Protein AF-X1LC65-F1 (afdb_monomer)

pLDDT: mean 88.6, std 12.1, range [42.91, 97.75]

Mean predicted aligned error: 6.28 Å

Foldseek 3Di:
DPDDDLQDKDKWKDAVPDDTDDPVVLPLQWWKWKWWDDPPDIAIKTANDWDDDPQQKIKGASIKGFPFDADPVRHTRMTMIMTDRMDMDHPIDIDIDTDPSHDDPPPPDD

Organism: NCBI:txid412755

Nearest PDB structures (foldseek):
  8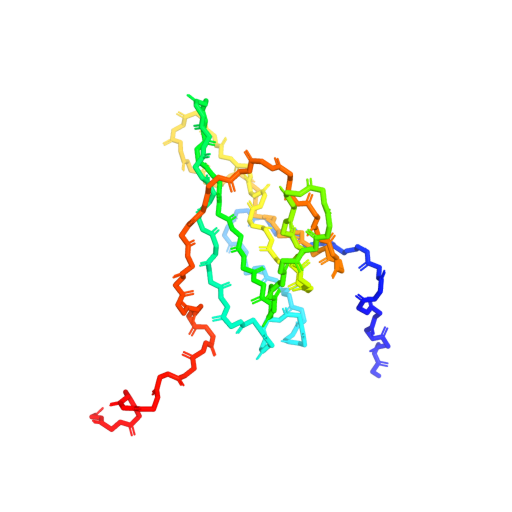fwm-assembly1_Aa  TM=2.788E-01  e=5.748E+00  Agrobacterium phage Milano
  9ce0-assembly1_B  TM=2.864E-01  e=6.780E+00  Escherichia coli
  7y68-assembly1_A  TM=1.783E-01  e=8.452E+00  Homo sapiens

Structure (mmCIF, N/CA/C/O backbone):
data_AF-X1LC65-F1
#
_entry.id   AF-X1LC65-F1
#
loop_
_atom_site.group_PDB
_atom_site.id
_atom_site.type_symbol
_atom_site.label_atom_id
_atom_site.label_alt_id
_atom_site.label_comp_id
_atom_site.label_asym_id
_atom_site.label_entity_id
_atom_site.label_seq_id
_atom_site.pdbx_PDB_ins_code
_atom_site.Cartn_x
_atom_site.Cartn_y
_atom_site.Cartn_z
_atom_site.occupancy
_atom_site.B_iso_or_equiv
_atom_site.auth_seq_id
_atom_site.auth_comp_id
_atom_site.auth_asym_id
_atom_site.auth_atom_id
_atom_site.pdbx_PDB_model_num
ATOM 1 N N . MET A 1 1 ? -18.391 -17.128 -7.491 1.00 48.78 1 MET A N 1
ATOM 2 C CA . MET A 1 1 ? -17.109 -16.467 -7.183 1.00 48.78 1 MET A CA 1
ATOM 3 C C . MET A 1 1 ? -17.143 -15.104 -7.831 1.00 48.78 1 MET A C 1
ATOM 5 O O . MET A 1 1 ? -17.307 -15.035 -9.045 1.00 48.78 1 MET A O 1
ATOM 9 N N . GLU A 1 2 ? -17.091 -14.047 -7.028 1.00 57.50 2 GLU A N 1
ATOM 10 C CA . GLU A 1 2 ? -16.889 -12.689 -7.533 1.00 57.50 2 GLU A CA 1
ATOM 11 C C . GLU A 1 2 ? -15.576 -12.649 -8.322 1.00 57.50 2 GLU A C 1
ATOM 13 O O . GLU A 1 2 ? -14.560 -13.190 -7.880 1.00 57.50 2 GLU A O 1
ATOM 18 N N . ARG A 1 3 ? -15.603 -12.084 -9.532 1.00 62.12 3 ARG A N 1
ATOM 19 C CA . ARG A 1 3 ? -14.382 -11.879 -10.313 1.00 62.12 3 ARG A CA 1
ATOM 20 C C . ARG A 1 3 ? -13.637 -10.714 -9.680 1.00 62.12 3 ARG A C 1
ATOM 22 O O . ARG A 1 3 ? -14.080 -9.578 -9.794 1.00 62.12 3 ARG A O 1
ATOM 29 N N . VAL A 1 4 ? -12.531 -11.002 -9.008 1.00 78.88 4 VAL A N 1
ATOM 30 C CA . VAL A 1 4 ? -11.694 -9.961 -8.416 1.00 78.88 4 VAL A CA 1
ATOM 31 C C . VAL A 1 4 ? -10.937 -9.231 -9.527 1.00 78.88 4 VAL A C 1
ATOM 33 O O . VAL A 1 4 ? -10.199 -9.863 -10.284 1.00 78.88 4 VAL A O 1
ATOM 36 N N . ASN A 1 5 ? -11.131 -7.914 -9.635 1.00 84.88 5 ASN A N 1
ATOM 37 C CA . ASN A 1 5 ? -10.443 -7.072 -10.610 1.00 84.88 5 ASN A CA 1
ATOM 38 C C . ASN A 1 5 ? -9.266 -6.334 -9.964 1.00 84.88 5 ASN A C 1
ATOM 40 O O . ASN A 1 5 ? -9.431 -5.299 -9.327 1.00 84.88 5 ASN A O 1
ATOM 44 N N . LEU A 1 6 ? -8.062 -6.859 -10.177 1.00 88.56 6 LEU A N 1
ATOM 45 C CA . LEU A 1 6 ? -6.825 -6.288 -9.641 1.00 88.56 6 LEU A CA 1
ATOM 46 C C . LEU A 1 6 ? -6.329 -5.068 -10.423 1.00 88.56 6 LEU A C 1
ATOM 48 O O . LEU A 1 6 ? -5.332 -4.468 -10.037 1.00 88.56 6 LEU A O 1
ATOM 52 N N . LEU A 1 7 ? -6.983 -4.710 -11.526 1.00 91.69 7 LEU A N 1
ATOM 53 C CA . LEU A 1 7 ? -6.616 -3.542 -12.327 1.00 91.69 7 LEU A CA 1
ATOM 54 C C . LEU A 1 7 ? -7.284 -2.259 -11.823 1.00 91.69 7 LEU A C 1
ATOM 56 O O . LEU A 1 7 ? -6.940 -1.171 -12.276 1.00 91.69 7 LEU A O 1
ATOM 60 N N . GLU A 1 8 ? -8.229 -2.378 -10.893 1.00 92.94 8 GLU A N 1
ATOM 61 C CA . GLU A 1 8 ? -8.990 -1.258 -10.355 1.00 92.94 8 GLU A CA 1
ATOM 62 C C . GLU A 1 8 ? -8.626 -1.001 -8.898 1.00 92.94 8 GLU A C 1
ATOM 64 O O . GLU A 1 8 ? -8.272 -1.910 -8.145 1.00 92.94 8 GLU A O 1
ATOM 69 N N . GLN A 1 9 ? -8.718 0.265 -8.499 1.00 94.62 9 GLN A N 1
ATOM 70 C CA . GLN A 1 9 ? -8.616 0.626 -7.094 1.00 94.62 9 GLN A CA 1
ATOM 71 C C . GLN A 1 9 ? -9.802 0.053 -6.327 1.00 94.62 9 GLN A C 1
ATOM 73 O O . GLN A 1 9 ? -10.934 0.076 -6.806 1.00 94.62 9 GLN A O 1
ATOM 78 N N . ASN A 1 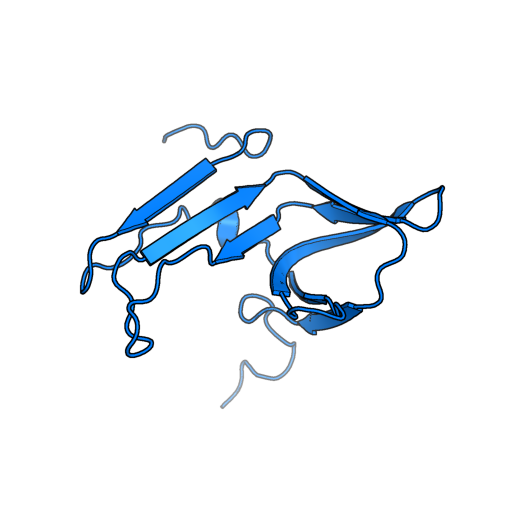10 ? -9.530 -0.427 -5.121 1.00 95.38 10 ASN A N 1
ATOM 79 C CA . ASN A 1 10 ? -10.546 -0.958 -4.226 1.00 95.38 10 ASN A CA 1
ATOM 80 C C . ASN A 1 10 ? -10.321 -0.427 -2.814 1.00 95.38 10 ASN A C 1
ATOM 82 O O . ASN A 1 10 ? -9.226 0.017 -2.464 1.00 95.38 10 ASN A O 1
ATOM 86 N N . GLN A 1 11 ? -11.370 -0.463 -2.004 1.00 95.75 11 GLN A N 1
ATOM 87 C CA . GLN A 1 11 ? -11.326 -0.012 -0.624 1.00 95.75 11 GLN A CA 1
ATOM 88 C C . GLN A 1 11 ? -12.218 -0.904 0.228 1.00 95.75 11 GLN A C 1
ATOM 90 O O . GLN A 1 11 ? -13.329 -1.245 -0.179 1.00 95.75 11 GLN A O 1
ATOM 95 N N . TRP A 1 12 ? -11.738 -1.221 1.423 1.00 95.56 12 TRP A N 1
ATOM 96 C CA . TRP A 1 12 ? -12.503 -1.925 2.443 1.00 95.56 12 TRP A CA 1
ATOM 97 C C . TRP A 1 12 ? -12.467 -1.116 3.727 1.00 95.56 12 TRP A C 1
ATOM 99 O O . TRP A 1 12 ? -11.432 -0.547 4.082 1.00 95.56 12 TRP A O 1
ATOM 109 N N . GLU A 1 13 ? -13.604 -1.068 4.404 1.00 96.00 13 GLU A N 1
ATOM 110 C CA . GLU A 1 13 ? -13.795 -0.371 5.669 1.00 96.00 13 GLU A CA 1
ATOM 111 C C . GLU A 1 13 ? -14.435 -1.327 6.679 1.00 96.00 13 GLU A C 1
ATOM 113 O O . GLU A 1 13 ? -15.154 -2.252 6.292 1.00 96.00 13 GLU A O 1
ATOM 118 N N . ALA A 1 14 ? -14.154 -1.106 7.959 1.00 93.38 14 ALA A N 1
ATOM 119 C CA . ALA A 1 14 ? -14.805 -1.786 9.069 1.00 93.38 14 ALA A CA 1
ATOM 120 C C . ALA A 1 14 ? -14.958 -0.822 10.248 1.00 93.38 14 ALA A C 1
ATOM 122 O O . ALA A 1 14 ? -14.106 0.047 10.481 1.00 93.38 14 ALA A O 1
ATOM 123 N N . GLU A 1 15 ? -16.052 -0.982 10.988 1.00 88.94 15 GLU A N 1
ATOM 124 C CA . GLU A 1 15 ? -16.312 -0.194 12.188 1.00 88.94 15 GLU A CA 1
ATOM 125 C C . GLU A 1 15 ? -15.318 -0.554 13.313 1.00 88.94 15 GLU A C 1
ATOM 127 O O . GLU A 1 15 ? -14.682 -1.618 13.297 1.00 88.94 15 GLU A O 1
ATOM 132 N N . PRO A 1 16 ? -15.152 0.311 14.327 1.00 83.88 16 PRO A N 1
ATOM 133 C CA . PRO A 1 16 ? -14.349 -0.014 15.499 1.00 83.88 16 PRO A CA 1
ATOM 134 C C . PRO A 1 16 ? -14.810 -1.316 16.169 1.00 83.88 16 PRO A C 1
ATOM 136 O O . PRO A 1 16 ? -15.961 -1.452 16.578 1.00 83.88 16 PRO A O 1
ATOM 139 N N . GLY A 1 17 ? -13.888 -2.270 16.316 1.00 83.44 17 GLY A N 1
ATOM 140 C CA . GLY A 1 17 ? -14.164 -3.584 16.909 1.00 83.44 17 GLY A CA 1
ATOM 141 C C . GLY A 1 17 ? -14.662 -4.646 15.925 1.00 83.44 17 GLY A C 1
ATOM 142 O O . GLY A 1 17 ? -14.772 -5.807 16.315 1.00 83.44 17 GLY A O 1
ATOM 143 N N . GLU A 1 18 ? -14.914 -4.288 14.665 1.00 89.25 18 GLU A N 1
ATOM 144 C CA . GLU A 1 18 ? -15.175 -5.255 13.603 1.00 89.25 18 GLU A CA 1
ATOM 145 C C . GLU A 1 18 ? -13.876 -5.710 12.926 1.00 89.25 18 GLU A C 1
ATOM 147 O O . GLU A 1 18 ? -12.875 -4.989 12.873 1.00 89.25 18 GLU A O 1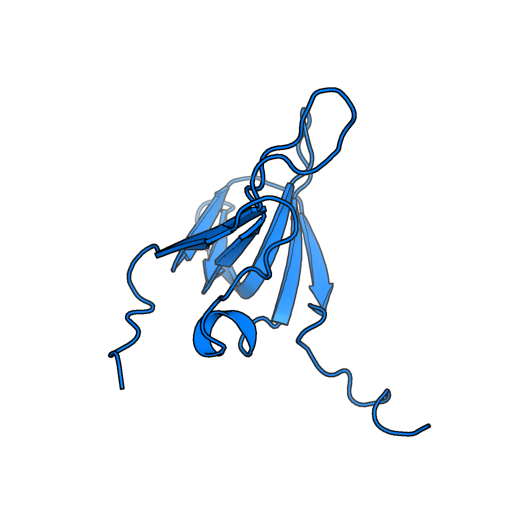
ATOM 152 N N . GLU A 1 19 ? -13.898 -6.934 12.403 1.00 88.06 19 GLU A N 1
ATOM 153 C CA . GLU A 1 19 ? -12.813 -7.473 11.591 1.00 88.06 19 GLU A CA 1
ATOM 154 C C . GLU A 1 19 ? -12.909 -6.930 10.161 1.00 88.06 19 GLU A C 1
ATOM 156 O O . GLU A 1 19 ? -13.920 -7.117 9.473 1.00 88.06 19 GLU A O 1
ATOM 161 N N . LEU A 1 20 ? -11.835 -6.294 9.691 1.00 91.50 20 LEU A N 1
ATOM 162 C CA . LEU A 1 20 ? -11.734 -5.814 8.320 1.00 91.50 20 LEU A CA 1
ATOM 163 C C . LEU A 1 20 ? -11.557 -6.981 7.338 1.00 91.50 20 LEU A C 1
ATOM 165 O O . LEU A 1 20 ? -10.513 -7.629 7.295 1.00 91.50 20 LEU A O 1
ATOM 169 N N . LYS A 1 21 ? -12.569 -7.220 6.499 1.00 91.62 21 LYS A N 1
ATOM 170 C CA . LYS A 1 21 ? -12.567 -8.319 5.522 1.00 91.62 21 LYS A CA 1
ATOM 171 C C . LYS A 1 21 ? -12.020 -7.871 4.173 1.00 91.62 21 LYS A C 1
ATOM 173 O O . LYS A 1 21 ? -12.737 -7.277 3.369 1.00 91.62 21 LYS A O 1
ATOM 178 N N . ILE A 1 22 ? -10.764 -8.217 3.909 1.00 91.38 22 ILE A N 1
ATOM 179 C CA . ILE A 1 22 ? -10.106 -8.008 2.616 1.00 91.38 22 ILE A CA 1
ATOM 180 C C . ILE A 1 22 ? -10.023 -9.359 1.893 1.00 91.38 22 ILE A C 1
ATOM 182 O O . ILE A 1 22 ? -9.626 -10.347 2.510 1.00 91.38 22 ILE A O 1
ATOM 186 N N . PRO A 1 23 ? -10.378 -9.455 0.599 1.00 92.31 23 PRO A N 1
ATOM 187 C CA . PRO A 1 23 ? -10.220 -10.706 -0.132 1.00 92.31 23 PRO A CA 1
ATOM 188 C C . PRO A 1 23 ? -8.749 -11.143 -0.191 1.00 92.31 23 PRO A C 1
ATOM 190 O O . PRO A 1 23 ? -7.890 -10.381 -0.634 1.00 92.31 23 PRO A O 1
ATOM 193 N N . GLU A 1 24 ? -8.485 -12.401 0.170 1.00 91.12 24 GLU A N 1
ATOM 194 C CA . GLU A 1 24 ? -7.143 -12.997 0.314 1.00 91.12 24 GLU A CA 1
ATOM 195 C C . GLU A 1 24 ? -6.213 -12.755 -0.883 1.00 91.12 24 GLU A C 1
ATOM 197 O O . GLU A 1 24 ? -5.005 -12.574 -0.750 1.00 91.12 24 GLU A O 1
ATOM 202 N N . VAL A 1 25 ? -6.780 -12.708 -2.087 1.00 90.81 25 VAL A N 1
ATOM 203 C CA . VAL A 1 25 ? -6.036 -12.480 -3.329 1.00 90.81 25 VAL A CA 1
ATOM 204 C C . VAL A 1 25 ? -5.311 -11.128 -3.368 1.00 90.81 25 VAL A C 1
ATOM 206 O O . VAL A 1 25 ? -4.331 -11.016 -4.103 1.00 90.81 25 VAL A O 1
ATOM 209 N N . TYR A 1 26 ? -5.752 -10.123 -2.602 1.00 92.06 26 TYR A N 1
ATOM 210 C CA . TYR A 1 26 ? -5.080 -8.823 -2.477 1.00 92.06 26 TYR A CA 1
ATOM 211 C C . TYR A 1 26 ? -3.932 -8.832 -1.459 1.00 92.06 26 TYR A C 1
ATOM 213 O O . TYR A 1 26 ? -3.067 -7.964 -1.534 1.00 92.06 26 TYR A O 1
ATOM 221 N N . ILE A 1 27 ? -3.918 -9.799 -0.537 1.00 92.12 27 ILE A N 1
ATOM 222 C CA . ILE A 1 27 ? -2.981 -9.861 0.593 1.00 92.12 27 ILE A CA 1
ATOM 223 C C . ILE A 1 27 ? -1.893 -10.913 0.356 1.00 92.12 27 ILE A C 1
ATOM 225 O O . ILE A 1 27 ? -0.715 -10.586 0.370 1.00 92.12 27 ILE A O 1
ATOM 229 N N . SER A 1 28 ? -2.270 -12.142 0.000 1.00 90.06 28 SER A N 1
ATOM 230 C CA . SER A 1 28 ? -1.367 -13.298 -0.200 1.00 90.06 28 SER A CA 1
ATOM 231 C C . SER A 1 28 ? -0.207 -13.103 -1.188 1.00 90.06 28 SER A C 1
ATOM 233 O O . SER A 1 28 ? 0.728 -13.898 -1.216 1.00 90.06 28 SER A O 1
ATOM 235 N N . ARG A 1 29 ? -0.268 -12.079 -2.044 1.00 89.56 29 ARG A N 1
ATOM 236 C CA . ARG A 1 29 ? 0.775 -11.755 -3.034 1.00 89.56 29 ARG A CA 1
ATOM 237 C C . ARG A 1 29 ? 1.767 -10.694 -2.566 1.00 89.56 29 ARG A C 1
ATOM 239 O O . ARG A 1 29 ? 2.693 -10.386 -3.316 1.00 89.56 29 ARG A O 1
ATOM 246 N N . LEU A 1 30 ? 1.500 -10.047 -1.434 1.00 94.56 30 LEU A N 1
ATOM 247 C CA . LEU A 1 30 ? 2.347 -8.989 -0.904 1.00 94.56 30 LEU A CA 1
ATOM 248 C C . LEU A 1 30 ? 3.668 -9.608 -0.456 1.00 94.56 30 LEU A C 1
ATOM 250 O O . LEU A 1 30 ? 3.686 -10.670 0.156 1.00 94.56 30 LEU A O 1
ATOM 254 N N . LYS A 1 31 ? 4.768 -8.951 -0.811 1.00 96.38 31 LYS A N 1
ATOM 255 C CA . LYS A 1 31 ? 6.123 -9.428 -0.511 1.00 96.38 31 LYS A CA 1
ATOM 256 C C . LYS A 1 31 ? 6.934 -8.398 0.239 1.00 96.38 31 LYS A C 1
ATOM 258 O O . LYS A 1 31 ? 7.787 -8.750 1.028 1.00 96.38 31 LYS A O 1
ATOM 263 N N . PHE A 1 32 ? 6.658 -7.118 0.019 1.00 97.00 32 PHE A N 1
ATOM 264 C CA . PHE A 1 32 ? 7.470 -6.051 0.576 1.00 97.00 32 PHE A CA 1
ATOM 265 C C . PHE A 1 32 ? 6.624 -5.101 1.401 1.00 97.00 32 PHE A C 1
ATOM 267 O O . PHE A 1 32 ? 5.561 -4.668 0.955 1.00 97.00 32 PHE A O 1
ATOM 274 N N . GLU A 1 33 ? 7.132 -4.734 2.568 1.00 97.06 33 GLU A N 1
ATOM 275 C CA . GLU A 1 33 ? 6.748 -3.525 3.276 1.00 97.06 33 GLU A CA 1
ATOM 276 C C . GLU A 1 33 ? 7.721 -2.401 2.902 1.00 97.06 33 GLU A C 1
ATOM 278 O O . GLU A 1 33 ? 8.941 -2.530 3.026 1.00 97.06 33 GLU A O 1
ATOM 283 N N . ILE A 1 34 ? 7.172 -1.296 2.406 1.00 97.25 34 ILE A N 1
ATOM 284 C CA . ILE A 1 34 ? 7.911 -0.131 1.934 1.00 97.25 34 ILE A CA 1
ATOM 285 C C . ILE A 1 34 ? 7.690 1.015 2.909 1.00 97.25 34 ILE A C 1
ATOM 287 O O . ILE A 1 34 ? 6.568 1.499 3.053 1.00 97.25 34 ILE A O 1
ATOM 291 N N . VAL A 1 35 ? 8.772 1.490 3.523 1.00 95.75 35 VAL A N 1
ATOM 292 C CA . VAL A 1 35 ? 8.782 2.678 4.383 1.00 95.75 35 VAL A CA 1
ATOM 293 C C . VAL A 1 35 ? 9.385 3.831 3.597 1.00 95.75 35 VAL A C 1
ATOM 295 O O . VAL A 1 35 ? 10.577 3.832 3.288 1.00 95.75 35 VAL A O 1
ATOM 298 N N . VAL A 1 36 ? 8.565 4.819 3.250 1.00 94.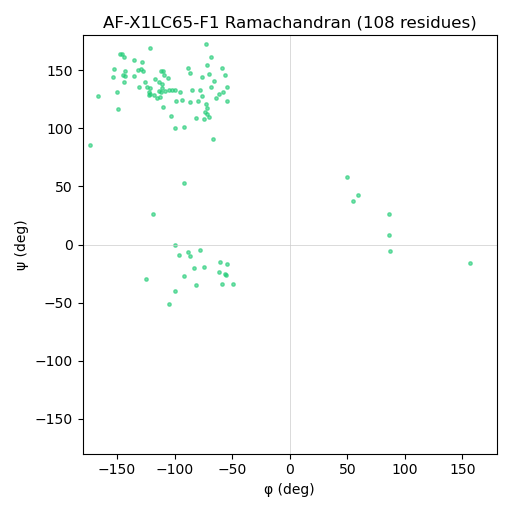50 36 VAL A N 1
ATOM 299 C CA . VAL A 1 36 ? 9.000 5.981 2.474 1.00 94.50 36 VAL A CA 1
ATOM 300 C C . VAL A 1 36 ? 9.268 7.152 3.400 1.00 94.50 36 VAL A C 1
ATOM 302 O O . VAL A 1 36 ? 8.373 7.615 4.112 1.00 94.50 36 VAL A O 1
ATOM 305 N N . PHE A 1 37 ? 10.486 7.682 3.321 1.00 91.56 37 PHE A N 1
ATOM 306 C CA . PHE A 1 37 ? 10.919 8.781 4.171 1.00 91.56 37 PHE A CA 1
ATOM 307 C C . PHE A 1 37 ? 10.527 10.121 3.549 1.00 91.56 37 PHE A C 1
ATOM 309 O O . PHE A 1 37 ? 10.924 10.445 2.424 1.00 91.56 37 PHE A O 1
ATOM 316 N N . ARG A 1 38 ? 9.759 10.939 4.278 1.00 84.81 38 ARG A N 1
ATOM 317 C CA . ARG A 1 38 ? 9.464 12.322 3.862 1.00 84.81 38 ARG A CA 1
ATOM 318 C C . ARG A 1 38 ? 9.688 13.292 5.008 1.00 84.81 38 ARG A C 1
ATOM 320 O O . ARG A 1 38 ? 9.395 13.010 6.158 1.00 84.81 38 ARG A O 1
ATOM 327 N N . THR A 1 39 ? 10.067 14.521 4.663 1.00 75.88 39 THR A N 1
ATOM 328 C CA . THR A 1 39 ? 10.351 15.603 5.624 1.00 75.88 39 THR A CA 1
ATOM 329 C C . THR A 1 39 ? 9.212 15.936 6.588 1.00 75.88 39 THR A C 1
ATOM 331 O O . THR A 1 39 ? 9.471 16.480 7.655 1.00 75.88 39 THR A O 1
ATOM 334 N N . LYS A 1 40 ? 7.955 15.662 6.215 1.00 81.19 40 LYS A N 1
ATOM 335 C CA . LYS A 1 40 ? 6.782 15.949 7.056 1.00 81.19 40 LYS A CA 1
ATOM 336 C C . LYS A 1 40 ? 6.258 14.733 7.811 1.00 81.19 40 LYS A C 1
ATOM 338 O O . LYS A 1 40 ? 5.783 14.890 8.930 1.00 81.19 40 LYS A O 1
ATOM 343 N N . LYS A 1 41 ? 6.242 13.569 7.162 1.00 81.94 41 LYS A N 1
ATOM 344 C CA . LYS A 1 41 ? 5.667 12.341 7.707 1.00 81.94 41 LYS A CA 1
ATOM 345 C C . LYS A 1 41 ? 6.111 11.156 6.862 1.00 81.94 41 LYS A C 1
ATOM 347 O O . LYS A 1 41 ? 5.888 11.164 5.649 1.00 81.94 41 LYS A O 1
ATOM 352 N N . ASP A 1 42 ? 6.660 10.150 7.517 1.00 88.81 42 ASP A N 1
ATOM 353 C CA . ASP A 1 42 ? 6.919 8.866 6.885 1.00 88.81 42 ASP A CA 1
ATOM 354 C C . ASP A 1 42 ? 5.597 8.149 6.615 1.00 88.81 42 ASP A C 1
ATOM 356 O O . ASP A 1 42 ? 4.612 8.310 7.345 1.00 88.81 42 ASP A O 1
ATOM 360 N N . PHE A 1 43 ? 5.548 7.387 5.531 1.00 89.75 43 PHE A N 1
ATOM 361 C CA . PHE A 1 43 ? 4.385 6.566 5.232 1.00 89.75 43 PHE A CA 1
ATOM 362 C C . PHE A 1 43 ? 4.820 5.177 4.802 1.00 89.75 43 PHE A C 1
ATOM 364 O O . PHE A 1 43 ? 5.839 5.015 4.130 1.00 89.75 43 PHE A O 1
ATOM 371 N N . THR A 1 44 ? 4.010 4.201 5.188 1.00 94.38 44 THR A N 1
ATOM 372 C CA . THR A 1 44 ? 4.263 2.792 4.931 1.00 94.38 44 THR A CA 1
ATOM 373 C C . THR A 1 44 ? 3.162 2.237 4.046 1.00 94.38 44 THR A C 1
ATOM 375 O O . THR A 1 44 ? 1.995 2.614 4.177 1.00 94.38 44 THR A O 1
ATOM 378 N N . PHE A 1 45 ? 3.528 1.349 3.136 1.00 96.50 45 PHE A N 1
ATOM 379 C CA . PHE A 1 45 ? 2.585 0.537 2.380 1.00 96.50 45 PHE A CA 1
ATOM 380 C C . PHE A 1 45 ? 3.203 -0.819 2.081 1.00 96.50 45 PHE A C 1
ATOM 382 O O . PHE A 1 45 ? 4.416 -0.990 2.162 1.00 96.50 45 PHE A O 1
ATOM 389 N N . ARG A 1 46 ? 2.366 -1.779 1.704 1.00 97.56 46 ARG A N 1
ATOM 390 C CA . ARG A 1 46 ? 2.818 -3.096 1.260 1.00 97.56 46 ARG A CA 1
ATOM 391 C C . ARG A 1 46 ? 2.601 -3.247 -0.233 1.00 97.56 46 ARG A C 1
ATOM 393 O O . ARG A 1 46 ? 1.640 -2.700 -0.766 1.00 97.56 46 ARG A O 1
ATOM 400 N N . CYS A 1 47 ? 3.481 -3.962 -0.918 1.00 97.44 47 CYS A N 1
ATOM 401 C CA . CYS A 1 47 ? 3.364 -4.221 -2.350 1.00 97.44 47 CYS A CA 1
ATOM 402 C C . CYS A 1 47 ? 3.859 -5.621 -2.705 1.00 97.44 47 CYS A C 1
ATOM 404 O O . CYS A 1 47 ? 4.612 -6.245 -1.953 1.00 97.44 47 CYS A O 1
ATOM 406 N N . SER A 1 48 ? 3.466 -6.118 -3.875 1.00 96.38 48 SER A N 1
ATOM 407 C CA . SER A 1 48 ? 3.974 -7.399 -4.371 1.00 96.38 48 SER A CA 1
ATOM 408 C C . SER A 1 48 ? 5.349 -7.266 -5.020 1.00 96.38 48 SER A C 1
ATOM 410 O O . SER A 1 48 ? 6.148 -8.193 -4.968 1.00 96.38 48 SER A O 1
ATOM 412 N N . GLU A 1 49 ? 5.598 -6.140 -5.693 1.00 96.88 49 GLU A N 1
ATOM 413 C CA . GLU A 1 49 ? 6.773 -5.913 -6.538 1.00 96.88 49 GLU A CA 1
ATOM 414 C C . GLU A 1 49 ? 7.098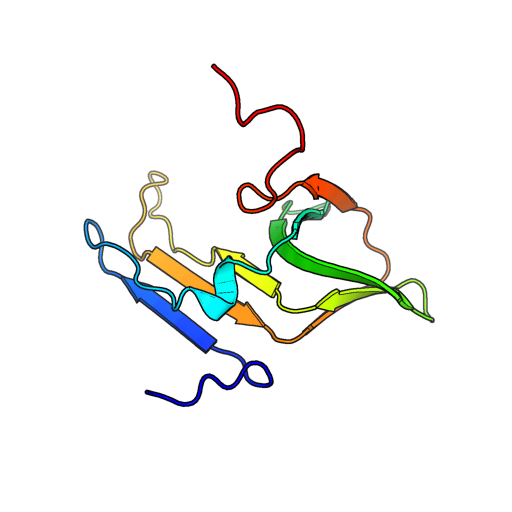 -4.419 -6.592 1.00 96.88 49 GLU A C 1
ATOM 416 O O . GLU A 1 49 ? 6.196 -3.579 -6.495 1.00 96.88 49 GLU A O 1
ATOM 421 N N . TYR A 1 50 ? 8.377 -4.098 -6.786 1.00 97.06 50 TYR A N 1
ATOM 422 C CA . TYR A 1 50 ? 8.826 -2.746 -7.089 1.00 97.06 50 TYR A CA 1
ATOM 423 C C . TYR A 1 50 ? 9.995 -2.755 -8.077 1.00 97.06 50 TYR A C 1
ATOM 425 O O . TYR A 1 50 ? 10.848 -3.641 -8.041 1.00 97.06 50 TYR A O 1
ATOM 433 N N . GLU A 1 51 ? 10.040 -1.758 -8.956 1.00 96.94 51 GLU A N 1
ATOM 434 C CA . GLU A 1 51 ? 11.084 -1.611 -9.971 1.00 96.94 51 GLU A CA 1
ATOM 435 C C . GLU A 1 51 ? 11.450 -0.140 -10.187 1.00 96.94 51 GL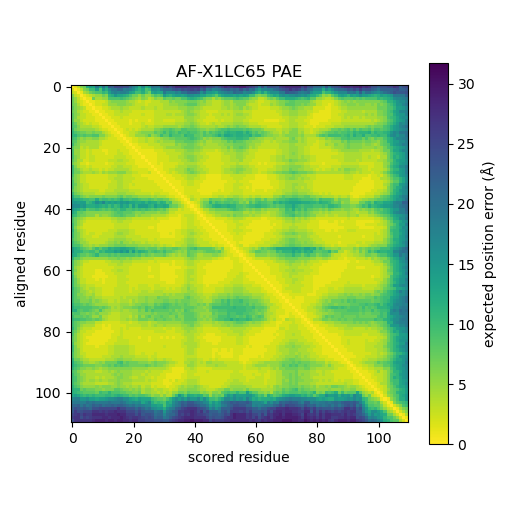U A C 1
ATOM 437 O O . GLU A 1 51 ? 10.625 0.765 -10.019 1.00 96.94 51 GLU A O 1
ATOM 442 N N . TRP A 1 52 ? 12.710 0.106 -10.547 1.00 95.06 52 TRP A N 1
ATOM 443 C CA . TRP A 1 52 ? 13.153 1.433 -10.959 1.00 95.06 52 TRP A CA 1
ATOM 444 C C . TRP A 1 52 ? 12.700 1.698 -12.390 1.00 95.06 52 TRP A C 1
ATOM 446 O O . TRP A 1 52 ? 12.923 0.874 -13.277 1.00 95.06 52 TRP A O 1
ATOM 456 N N . ILE A 1 53 ? 12.123 2.873 -12.621 1.00 94.94 53 ILE A N 1
ATOM 457 C CA . ILE A 1 53 ? 11.715 3.348 -13.943 1.00 94.94 53 ILE A CA 1
ATOM 458 C C . ILE A 1 53 ? 12.428 4.667 -14.282 1.00 94.94 53 ILE A C 1
ATOM 460 O O . ILE A 1 53 ? 13.079 5.296 -13.441 1.00 94.94 53 ILE A O 1
ATOM 464 N N . GLU A 1 54 ? 12.329 5.099 -15.539 1.00 93.25 54 GLU A N 1
ATOM 465 C CA . GLU A 1 54 ? 12.914 6.369 -15.979 1.00 93.25 54 GLU A CA 1
ATOM 466 C C . GLU A 1 54 ? 12.369 7.573 -15.189 1.00 93.25 54 GLU A C 1
ATOM 468 O O . GLU A 1 54 ? 11.234 7.581 -14.714 1.00 93.25 54 GLU A O 1
ATOM 473 N N . GLY A 1 55 ? 13.187 8.625 -15.065 1.00 89.38 55 GLY A N 1
ATOM 474 C CA . GLY A 1 55 ? 12.780 9.865 -14.392 1.00 89.38 55 GLY A CA 1
ATOM 475 C C . GLY A 1 55 ? 12.981 9.872 -12.875 1.00 89.38 55 GLY A C 1
ATOM 476 O O . GLY A 1 55 ? 12.292 10.611 -12.177 1.00 89.38 55 GLY A O 1
ATOM 477 N N . ALA A 1 56 ? 13.934 9.084 -12.370 1.00 89.06 56 ALA A N 1
ATOM 478 C CA . ALA A 1 56 ? 14.242 8.976 -10.944 1.00 89.06 56 ALA A CA 1
ATOM 479 C C . ALA A 1 56 ? 13.047 8.512 -10.096 1.00 89.06 56 ALA A C 1
ATOM 481 O O . ALA A 1 56 ? 12.757 9.063 -9.027 1.00 89.06 56 ALA A O 1
ATOM 482 N N . ALA A 1 57 ? 12.328 7.515 -10.609 1.00 95.25 57 ALA A N 1
ATOM 483 C CA . ALA A 1 57 ? 11.078 7.061 -10.038 1.00 95.25 57 ALA A CA 1
ATOM 484 C C . ALA A 1 57 ? 11.077 5.554 -9.784 1.00 95.25 57 ALA A C 1
ATOM 486 O O . ALA A 1 57 ? 11.702 4.773 -10.497 1.00 95.25 57 ALA A O 1
ATOM 487 N N . TRP A 1 58 ? 10.341 5.163 -8.750 1.00 97.00 58 TRP A N 1
ATOM 488 C CA . TRP A 1 58 ? 10.068 3.777 -8.411 1.00 97.00 58 TRP A CA 1
ATOM 489 C C . TRP A 1 58 ? 8.598 3.485 -8.651 1.00 97.00 58 TRP A C 1
ATOM 491 O O . TRP A 1 58 ? 7.728 4.241 -8.206 1.00 97.00 58 TRP A O 1
ATOM 501 N N . ARG A 1 59 ? 8.335 2.389 -9.351 1.00 97.50 59 ARG A N 1
ATOM 502 C CA . ARG A 1 59 ? 7.002 1.846 -9.575 1.00 97.50 59 ARG A CA 1
ATOM 503 C C . ARG A 1 59 ? 6.773 0.703 -8.597 1.00 97.50 59 ARG A C 1
ATOM 505 O O . ARG A 1 59 ? 7.627 -0.166 -8.473 1.00 97.50 59 ARG A O 1
ATOM 512 N N . PHE A 1 60 ? 5.622 0.701 -7.940 1.00 97.75 60 PHE A N 1
ATOM 513 C CA . PHE A 1 60 ? 5.192 -0.320 -6.987 1.00 97.75 60 PHE A CA 1
ATOM 514 C C . PHE A 1 60 ? 3.873 -0.919 -7.465 1.00 97.75 60 PHE A C 1
ATOM 516 O O . PHE A 1 60 ? 2.955 -0.167 -7.793 1.00 97.75 60 PHE A O 1
ATOM 523 N N . ALA A 1 61 ? 3.765 -2.246 -7.494 1.00 97.50 61 ALA A N 1
ATOM 524 C CA . ALA A 1 61 ? 2.588 -2.957 -7.995 1.00 97.50 61 ALA A CA 1
ATOM 525 C C . ALA A 1 61 ? 1.793 -3.645 -6.875 1.00 97.50 61 ALA A C 1
ATOM 527 O O . ALA A 1 61 ? 2.366 -4.109 -5.886 1.00 97.50 61 ALA A O 1
ATOM 528 N N . ASN A 1 62 ? 0.473 -3.749 -7.070 1.00 96.69 62 ASN A N 1
ATOM 529 C CA . ASN A 1 62 ? -0.484 -4.352 -6.134 1.00 96.69 62 ASN A CA 1
ATOM 530 C C . ASN A 1 62 ? -0.314 -3.801 -4.707 1.00 96.69 62 ASN A C 1
ATOM 532 O O . ASN A 1 62 ? 0.002 -4.530 -3.769 1.00 96.69 62 ASN A O 1
ATOM 536 N N . VAL A 1 63 ? -0.452 -2.486 -4.573 1.00 97.44 63 VAL A N 1
ATOM 537 C CA . VAL A 1 63 ? -0.150 -1.754 -3.348 1.00 97.44 63 VAL A CA 1
ATOM 538 C C . VAL A 1 63 ? -1.336 -1.774 -2.390 1.00 97.44 63 VAL A C 1
ATOM 540 O O . VAL A 1 63 ? -2.457 -1.456 -2.779 1.00 97.44 63 VAL A O 1
ATOM 543 N N . ILE A 1 64 ? -1.069 -2.078 -1.124 1.00 96.88 64 ILE A N 1
ATOM 544 C CA . ILE A 1 64 ? -2.013 -2.016 -0.010 1.00 96.88 64 ILE A CA 1
ATOM 545 C C . ILE A 1 64 ? -1.552 -0.951 0.984 1.00 96.88 64 ILE A C 1
ATOM 547 O O . ILE A 1 64 ? -0.418 -0.984 1.466 1.00 96.88 64 ILE A O 1
ATOM 551 N N . ILE A 1 65 ? -2.445 -0.014 1.303 1.00 95.62 65 ILE A N 1
ATOM 552 C CA . ILE A 1 65 ? -2.192 1.077 2.247 1.00 95.62 65 ILE A CA 1
ATOM 553 C C . ILE A 1 65 ? -3.217 1.015 3.374 1.00 95.62 65 ILE A C 1
ATOM 555 O O . ILE A 1 65 ? -4.424 1.005 3.122 1.00 95.62 65 ILE A O 1
ATOM 559 N N . ASP A 1 66 ? -2.737 1.037 4.616 1.00 92.31 66 ASP A N 1
ATOM 560 C CA . ASP A 1 66 ? -3.587 1.346 5.761 1.00 92.31 66 ASP A CA 1
ATOM 561 C C . ASP A 1 66 ? -3.903 2.849 5.753 1.00 92.31 66 ASP A C 1
ATOM 563 O O . ASP A 1 66 ? -3.029 3.709 5.885 1.00 92.31 66 ASP A O 1
ATOM 567 N N . THR A 1 67 ? -5.176 3.166 5.545 1.00 92.12 67 THR A N 1
ATOM 568 C CA . THR A 1 67 ? -5.702 4.534 5.509 1.00 92.12 67 THR A CA 1
ATOM 569 C C . THR A 1 67 ? -6.738 4.765 6.605 1.00 92.12 67 THR A C 1
ATOM 571 O O . THR A 1 67 ? -7.617 5.630 6.456 1.00 92.12 67 THR A O 1
ATOM 574 N N . SER A 1 68 ? -6.633 3.992 7.688 1.00 91.88 68 SER A N 1
ATOM 575 C CA . SER A 1 68 ? -7.479 4.081 8.871 1.00 91.88 68 SER A CA 1
ATOM 576 C C . SER A 1 68 ? -7.446 5.482 9.472 1.00 91.88 68 SER A C 1
ATOM 578 O O . SER A 1 68 ? -6.438 6.197 9.429 1.00 91.88 68 SER A O 1
ATOM 580 N N . LYS A 1 69 ? -8.579 5.901 10.035 1.00 90.31 69 LYS A N 1
ATOM 581 C CA . LYS A 1 69 ? -8.692 7.180 10.739 1.00 90.31 69 LYS A CA 1
ATOM 582 C C . LYS A 1 69 ? -8.492 6.949 12.225 1.00 90.31 69 LYS A C 1
ATOM 584 O O . LYS A 1 69 ? -9.125 6.070 12.804 1.00 90.31 69 LYS A O 1
ATOM 589 N N . LEU A 1 70 ? -7.632 7.766 12.821 1.00 90.12 70 LEU A N 1
ATOM 590 C CA . LEU A 1 70 ? -7.385 7.773 14.256 1.00 90.12 70 LEU A CA 1
ATOM 591 C C . LEU A 1 70 ? -8.049 8.996 14.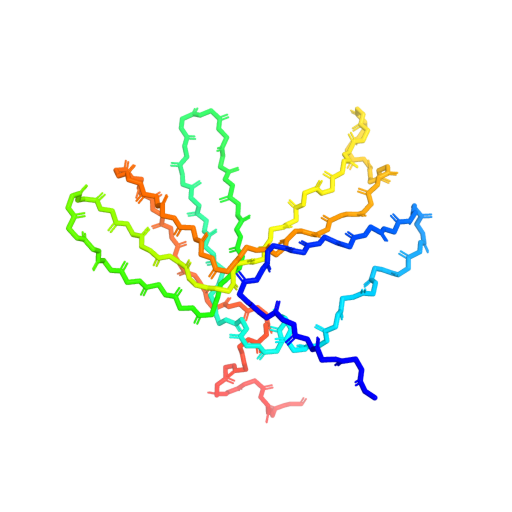894 1.00 90.12 70 LEU A C 1
ATOM 593 O O . LEU A 1 70 ? -8.011 10.085 14.315 1.00 90.12 70 LEU A O 1
ATOM 597 N N . ASN A 1 71 ? -8.587 8.834 16.101 1.00 90.12 71 ASN A N 1
ATOM 598 C CA . ASN A 1 71 ? -9.036 9.950 16.929 1.00 90.12 71 ASN A CA 1
ATOM 599 C C . ASN A 1 71 ? -7.837 10.735 17.508 1.00 90.12 71 ASN A C 1
ATOM 601 O O . ASN A 1 71 ? -6.690 10.286 17.427 1.00 90.12 71 ASN A O 1
ATOM 605 N N . PRO A 1 72 ? -8.061 11.889 18.170 1.00 93.75 72 PRO A N 1
ATOM 606 C CA . PRO A 1 72 ? -6.988 12.648 18.821 1.00 93.75 72 PRO A CA 1
ATOM 607 C C . PRO A 1 72 ? -6.226 11.898 19.927 1.00 93.75 72 PRO A C 1
ATOM 609 O O . PRO A 1 72 ? -5.163 12.356 20.337 1.00 93.75 72 PRO A O 1
ATOM 612 N N . LYS A 1 73 ? -6.755 10.774 20.429 1.00 92.44 73 LYS A N 1
ATOM 613 C CA . LYS A 1 73 ? -6.080 9.895 21.398 1.00 92.44 73 LYS A CA 1
ATOM 614 C C . LYS A 1 73 ? -5.219 8.819 20.723 1.00 92.44 73 LYS A C 1
ATOM 616 O O . LYS A 1 73 ? -4.504 8.110 21.421 1.00 92.44 73 LYS A O 1
ATOM 621 N N . GLY A 1 74 ? -5.268 8.711 19.393 1.00 86.88 74 GLY A N 1
ATOM 622 C CA . GLY A 1 74 ? -4.557 7.700 18.612 1.00 86.88 74 GLY A CA 1
ATOM 623 C C . GLY A 1 74 ? -5.302 6.372 18.460 1.00 86.88 74 GLY A C 1
ATOM 624 O O . GLY A 1 74 ? -4.720 5.418 17.957 1.00 86.88 74 GLY A O 1
ATOM 625 N N . GLU A 1 75 ? -6.566 6.289 18.876 1.00 88.88 75 GLU A N 1
ATOM 626 C CA . GLU A 1 75 ? -7.389 5.081 18.739 1.00 88.88 75 GLU A CA 1
ATOM 627 C C . GLU A 1 75 ? -8.070 5.054 17.364 1.00 88.88 75 GLU A C 1
ATOM 629 O O . GLU A 1 75 ? -8.418 6.105 16.822 1.00 88.88 75 GLU A O 1
ATOM 634 N N . VAL A 1 76 ? -8.284 3.863 16.802 1.00 87.00 76 VAL A N 1
ATOM 635 C CA . VAL A 1 76 ? -8.911 3.703 15.482 1.00 87.00 76 VAL A CA 1
ATOM 636 C C . VAL A 1 76 ? -10.408 4.024 15.550 1.00 87.00 76 VAL A C 1
ATOM 638 O O . VAL A 1 76 ? -11.164 3.332 16.225 1.00 87.00 76 VAL A O 1
ATOM 641 N N . GLU A 1 77 ? -10.838 5.057 14.820 1.00 90.00 77 GLU A N 1
ATOM 642 C CA . GLU A 1 77 ? -12.255 5.416 14.624 1.00 90.00 77 GLU A CA 1
ATOM 643 C C . GLU A 1 77 ? -12.861 4.761 13.386 1.00 90.00 77 GLU A C 1
ATOM 645 O O . GLU A 1 77 ? -14.068 4.569 13.320 1.00 90.00 77 GLU A O 1
ATOM 650 N N . LEU A 1 78 ? -12.031 4.453 12.390 1.00 90.25 78 LEU A N 1
ATOM 651 C CA . LEU A 1 78 ? -12.441 3.767 11.172 1.00 90.25 78 LEU A CA 1
ATOM 652 C C . LEU A 1 78 ? -11.264 2.943 10.676 1.00 90.25 78 LEU A C 1
ATOM 654 O O . LEU A 1 78 ? -10.234 3.521 10.314 1.00 90.25 78 LEU A O 1
ATOM 658 N N . GLN A 1 79 ? -11.423 1.621 10.641 1.00 92.81 79 GLN A N 1
ATOM 659 C CA . GLN A 1 79 ? -10.456 0.751 9.985 1.00 92.81 79 GLN A CA 1
ATOM 660 C C . GLN A 1 79 ? -10.666 0.853 8.485 1.00 92.81 79 GLN A C 1
ATOM 662 O O . GLN A 1 79 ? -11.788 0.690 8.002 1.00 92.81 79 GLN A O 1
ATOM 667 N N . ARG A 1 80 ? -9.600 1.135 7.739 1.00 94.94 80 ARG A N 1
ATOM 668 C CA . ARG A 1 80 ? -9.696 1.253 6.289 1.00 94.94 80 ARG A CA 1
ATOM 669 C C . ARG A 1 80 ? -8.416 0.859 5.594 1.00 94.94 80 ARG A C 1
ATOM 671 O O . ARG A 1 80 ? -7.351 1.396 5.882 1.00 94.94 80 ARG A O 1
ATOM 678 N N . VAL A 1 81 ? -8.557 0.018 4.581 1.00 94.81 81 VAL A N 1
ATOM 679 C CA . VAL A 1 81 ? -7.466 -0.348 3.685 1.00 94.81 81 VAL A CA 1
ATOM 680 C C . VAL A 1 81 ? -7.836 0.007 2.255 1.00 94.81 81 VAL A C 1
ATOM 682 O O . VAL A 1 81 ? -8.948 -0.273 1.804 1.00 94.81 81 VAL A O 1
ATOM 685 N N . THR A 1 82 ? -6.894 0.618 1.539 1.00 96.12 82 THR A N 1
ATOM 686 C CA . THR A 1 82 ? -7.018 0.884 0.105 1.00 96.12 82 THR A CA 1
ATOM 687 C C . THR A 1 82 ? -6.050 0.023 -0.685 1.00 96.12 82 THR A C 1
ATOM 689 O O . THR A 1 82 ? -4.886 -0.145 -0.318 1.00 96.12 82 THR A O 1
ATOM 692 N N . TYR A 1 83 ? -6.546 -0.502 -1.799 1.00 96.50 83 TYR A N 1
ATOM 693 C CA . TYR A 1 83 ? -5.759 -1.162 -2.822 1.00 96.50 83 TYR A CA 1
ATOM 694 C C . TYR A 1 83 ? -5.547 -0.226 -4.006 1.00 96.50 83 TYR A C 1
ATOM 696 O O . TYR A 1 83 ? -6.500 0.356 -4.534 1.00 96.50 83 TYR A O 1
ATOM 704 N N . HIS A 1 84 ? -4.304 -0.149 -4.465 1.00 97.06 84 HIS A N 1
ATOM 705 C CA . HIS A 1 84 ? -3.933 0.505 -5.706 1.00 97.06 84 HIS A CA 1
ATOM 706 C C . HIS A 1 84 ? -3.233 -0.510 -6.614 1.00 97.06 84 HIS A C 1
ATOM 708 O O . HIS A 1 84 ? -2.270 -1.140 -6.177 1.00 97.06 84 HIS A O 1
ATOM 714 N N . PRO A 1 85 ? -3.646 -0.654 -7.886 1.00 96.62 85 PRO A N 1
ATOM 715 C CA . PRO A 1 85 ? -2.945 -1.536 -8.819 1.00 96.62 85 PRO A CA 1
ATOM 716 C C . PRO A 1 85 ? -1.479 -1.129 -8.979 1.00 96.62 85 PRO A C 1
ATOM 718 O O . PRO A 1 85 ? -0.604 -1.982 -9.115 1.00 96.62 85 PRO A O 1
ATOM 721 N N . GLU A 1 86 ? -1.216 0.177 -8.914 1.00 96.94 86 GLU A N 1
ATOM 722 C CA . GLU A 1 86 ? 0.106 0.749 -9.085 1.00 96.94 86 GLU A CA 1
ATOM 723 C C . GLU A 1 86 ? 0.241 2.088 -8.356 1.00 96.94 86 GLU A C 1
ATOM 725 O O . GLU A 1 86 ? -0.698 2.890 -8.325 1.00 96.94 86 GLU A O 1
ATOM 730 N N . ILE A 1 87 ? 1.433 2.342 -7.814 1.00 96.00 87 ILE A N 1
ATOM 731 C CA . ILE A 1 87 ? 1.870 3.658 -7.346 1.00 96.00 87 ILE A CA 1
ATOM 732 C C . ILE A 1 87 ? 3.255 3.947 -7.917 1.00 96.00 87 ILE A C 1
ATOM 734 O O . ILE A 1 87 ? 4.142 3.100 -7.870 1.00 96.00 87 ILE A O 1
ATOM 738 N N . VAL A 1 88 ? 3.455 5.169 -8.410 1.00 96.31 88 VAL A N 1
ATOM 739 C CA . VAL A 1 88 ? 4.764 5.672 -8.837 1.00 96.31 88 VAL A CA 1
ATOM 740 C C . VAL A 1 88 ? 5.198 6.788 -7.899 1.00 96.31 88 VAL A C 1
ATOM 742 O O . VAL A 1 88 ? 4.467 7.758 -7.690 1.00 96.31 88 VAL A O 1
ATOM 745 N N . LEU A 1 89 ? 6.400 6.664 -7.341 1.00 94.25 89 LEU A N 1
ATOM 746 C CA . LEU A 1 89 ? 6.994 7.680 -6.481 1.00 94.25 89 LEU A CA 1
ATOM 747 C C . LEU A 1 89 ? 8.285 8.209 -7.099 1.00 94.25 89 LEU A C 1
ATOM 749 O O . LEU A 1 89 ? 9.176 7.443 -7.448 1.00 94.25 89 LEU A O 1
ATOM 753 N N . VAL A 1 90 ? 8.389 9.532 -7.198 1.00 93.31 90 VAL A N 1
ATOM 754 C CA . VAL A 1 90 ? 9.495 10.232 -7.865 1.00 93.31 90 VAL A CA 1
ATOM 755 C C . VAL A 1 90 ? 10.373 10.917 -6.823 1.00 93.31 90 VAL A C 1
ATOM 757 O O . VAL A 1 90 ? 9.852 11.635 -5.968 1.00 93.31 90 VAL A O 1
ATOM 760 N N . ASN A 1 91 ? 11.695 10.747 -6.920 1.00 90.94 91 ASN A N 1
ATOM 761 C CA . ASN A 1 91 ? 12.686 11.393 -6.050 1.00 90.94 91 ASN A CA 1
ATOM 762 C C . ASN A 1 91 ? 12.457 11.157 -4.544 1.00 90.94 91 ASN A C 1
ATOM 764 O O . ASN A 1 91 ? 12.661 12.065 -3.735 1.00 90.94 91 ASN A O 1
ATOM 768 N N . VAL A 1 92 ? 12.024 9.954 -4.156 1.00 88.38 92 VAL A N 1
ATOM 769 C CA . VAL A 1 92 ? 11.841 9.599 -2.741 1.00 88.38 92 VAL A CA 1
ATOM 770 C C . VAL A 1 92 ? 12.831 8.517 -2.307 1.00 88.38 92 VAL A C 1
ATOM 772 O O . VAL A 1 92 ? 12.963 7.504 -2.996 1.00 88.38 92 VAL A O 1
ATOM 775 N N . PRO A 1 93 ? 13.521 8.694 -1.169 1.00 92.56 93 PRO A N 1
ATOM 776 C CA . PRO A 1 93 ? 14.215 7.594 -0.522 1.00 92.56 93 PRO A CA 1
ATOM 777 C C . PRO A 1 93 ? 13.207 6.693 0.206 1.00 92.56 93 PRO A C 1
ATOM 779 O O . PRO A 1 93 ? 12.234 7.173 0.793 1.00 92.56 93 PRO A O 1
ATOM 782 N N . PHE A 1 94 ? 13.459 5.387 0.196 1.00 95.06 94 PHE A N 1
ATOM 783 C CA . PHE A 1 94 ? 12.673 4.411 0.945 1.00 95.06 94 PHE A CA 1
ATOM 784 C C . PHE A 1 94 ? 13.553 3.269 1.452 1.00 95.06 94 PHE A C 1
ATOM 786 O O . PHE A 1 94 ? 14.674 3.072 0.979 1.00 95.06 94 PHE A O 1
ATOM 793 N N . MET A 1 95 ? 13.022 2.520 2.411 1.00 96.00 95 MET A N 1
ATOM 794 C CA . MET A 1 95 ? 13.532 1.226 2.848 1.00 96.00 95 MET A CA 1
ATOM 795 C C . MET A 1 95 ? 12.503 0.151 2.494 1.00 96.00 95 MET A C 1
ATOM 797 O O . MET A 1 95 ? 11.303 0.381 2.634 1.00 96.00 95 MET A O 1
ATOM 801 N N . SER A 1 96 ? 12.973 -1.004 2.029 1.00 95.19 96 SER A N 1
ATOM 802 C CA . SER A 1 96 ? 12.150 -2.192 1.789 1.00 95.19 96 SER A CA 1
ATOM 803 C C . SER A 1 96 ? 12.503 -3.283 2.789 1.00 95.19 96 SER A C 1
ATOM 805 O O . SER A 1 96 ? 13.684 -3.574 2.991 1.00 95.19 96 SER A O 1
ATOM 807 N N . MET A 1 97 ? 11.485 -3.910 3.360 1.00 95.25 97 MET A N 1
ATOM 808 C CA . MET A 1 97 ? 11.593 -5.071 4.242 1.00 95.25 97 MET A CA 1
ATOM 809 C C . MET A 1 97 ? 10.647 -6.167 3.731 1.00 95.25 97 MET A C 1
ATOM 811 O O . MET A 1 97 ? 9.690 -5.830 3.028 1.00 95.25 97 MET A O 1
ATOM 815 N N . PRO A 1 98 ? 10.875 -7.449 4.058 1.00 94.38 98 PRO A N 1
ATOM 816 C CA . PRO A 1 98 ? 9.883 -8.493 3.815 1.00 94.38 98 PRO A CA 1
ATOM 817 C C . PRO A 1 98 ? 8.543 -8.125 4.461 1.00 94.38 98 PRO A C 1
ATOM 819 O O . PRO A 1 98 ? 8.506 -7.627 5.589 1.00 94.38 98 PRO A O 1
ATOM 822 N N . ALA A 1 99 ? 7.447 -8.324 3.735 1.00 90.06 99 ALA A N 1
ATOM 823 C CA . ALA A 1 99 ? 6.104 -8.179 4.278 1.00 90.06 99 ALA A CA 1
ATOM 824 C C . ALA A 1 99 ? 5.801 -9.353 5.226 1.00 90.06 99 ALA A C 1
ATOM 826 O O . ALA A 1 99 ? 6.332 -10.441 5.017 1.00 90.06 99 ALA A O 1
ATOM 827 N N . PRO A 1 100 ? 4.898 -9.189 6.210 1.00 85.50 100 PRO A N 1
ATOM 828 C CA . PRO A 1 100 ? 4.465 -10.290 7.079 1.00 85.50 100 PRO A CA 1
ATOM 829 C C . PRO A 1 100 ? 3.907 -11.500 6.315 1.00 85.50 100 PRO A C 1
ATOM 831 O O . PRO A 1 100 ? 3.927 -12.621 6.810 1.00 85.50 100 PRO A O 1
ATOM 834 N N . GLU A 1 101 ? 3.381 -11.260 5.113 1.00 86.25 101 GLU A N 1
ATOM 835 C CA . GLU A 1 101 ? 2.874 -12.284 4.203 1.00 86.25 101 GLU A CA 1
ATOM 836 C C . GLU A 1 101 ? 3.975 -13.106 3.510 1.00 86.25 101 GLU A C 1
ATOM 838 O O . GLU A 1 101 ? 3.703 -14.196 3.002 1.00 86.25 101 GLU A O 1
ATOM 843 N N . GLU A 1 102 ? 5.211 -12.603 3.461 1.00 77.25 102 GLU A N 1
ATOM 844 C CA . GLU A 1 102 ? 6.333 -13.311 2.856 1.00 77.25 102 GLU A CA 1
ATOM 845 C C . GLU A 1 102 ? 6.900 -14.323 3.855 1.00 77.25 102 GLU A C 1
ATOM 847 O O . GLU A 1 102 ? 7.534 -13.969 4.845 1.00 77.25 102 GLU A O 1
ATOM 852 N N . ILE A 1 103 ? 6.679 -15.612 3.591 1.00 70.12 103 ILE A N 1
ATOM 853 C CA . ILE A 1 103 ? 7.237 -16.685 4.416 1.00 70.12 103 ILE A CA 1
ATOM 854 C C . ILE A 1 103 ? 8.750 -16.733 4.188 1.00 70.12 103 ILE A C 1
ATOM 856 O O . ILE A 1 103 ? 9.216 -17.164 3.129 1.00 70.12 103 ILE A O 1
ATOM 860 N N . THR A 1 104 ? 9.525 -16.341 5.197 1.00 60.44 104 THR A N 1
ATOM 861 C CA . THR A 1 104 ? 10.975 -16.524 5.206 1.00 60.44 104 THR A CA 1
ATOM 862 C C . THR A 1 104 ? 11.295 -18.027 5.200 1.00 60.44 104 THR A C 1
ATOM 864 O O . THR A 1 104 ? 10.807 -18.749 6.076 1.00 60.44 104 THR A O 1
ATOM 867 N N . PRO A 1 105 ? 12.114 -18.553 4.264 1.00 49.47 105 PRO A N 1
ATOM 868 C CA . PRO A 1 105 ? 12.556 -19.945 4.314 1.00 49.47 105 PRO A CA 1
ATOM 869 C C . PRO A 1 105 ? 13.468 -20.137 5.538 1.00 49.47 105 PRO A C 1
ATOM 871 O O . PRO A 1 105 ? 14.671 -19.895 5.469 1.00 49.47 105 PRO A O 1
ATOM 874 N N . GLY A 1 106 ? 12.881 -20.500 6.679 1.00 57.06 106 GLY A N 1
ATOM 875 C CA . GLY A 1 106 ? 13.594 -20.687 7.946 1.00 57.06 106 GLY A CA 1
ATOM 876 C C . GLY A 1 106 ? 12.749 -20.554 9.218 1.00 57.06 106 GLY A C 1
ATOM 877 O O . GLY A 1 106 ? 13.200 -21.010 10.256 1.00 57.06 106 GLY A O 1
ATOM 878 N N . GLU A 1 107 ? 11.540 -19.983 9.156 1.00 56.28 107 GLU A N 1
ATOM 879 C CA . GLU A 1 107 ? 10.634 -19.870 10.325 1.00 5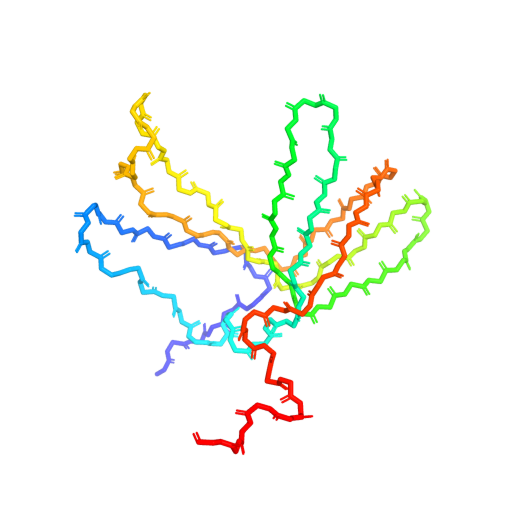6.28 107 GLU A CA 1
ATOM 880 C C . GLU A 1 107 ? 9.536 -20.944 10.370 1.00 56.28 107 GLU A C 1
ATOM 882 O O . GLU A 1 107 ? 8.733 -20.988 11.297 1.00 56.28 107 GLU A O 1
ATOM 887 N N . ALA A 1 108 ? 9.499 -21.842 9.385 1.00 56.44 108 ALA A N 1
ATOM 888 C CA . ALA A 1 108 ? 8.592 -22.983 9.376 1.00 56.44 108 ALA A CA 1
ATOM 889 C C . ALA A 1 108 ? 9.249 -24.215 10.020 1.00 56.44 108 ALA A C 1
ATOM 891 O O . ALA A 1 108 ? 9.328 -25.243 9.364 1.00 56.44 108 ALA A O 1
ATOM 892 N N . GLU A 1 109 ? 9.775 -24.098 11.242 1.00 49.88 109 GLU A N 1
ATOM 893 C CA . GLU A 1 109 ? 10.184 -25.227 12.100 1.00 49.88 109 GLU A CA 1
ATOM 894 C C . GLU A 1 109 ? 10.592 -24.708 13.498 1.00 49.88 109 GLU A C 1
ATOM 896 O O . GLU A 1 109 ? 11.762 -24.439 13.749 1.00 49.88 109 GLU A O 1
ATOM 901 N N . ASP A 1 110 ? 9.611 -24.542 14.394 1.00 42.91 110 ASP A N 1
ATOM 902 C CA . ASP A 1 110 ? 9.730 -24.812 15.843 1.00 42.91 110 ASP A CA 1
ATOM 903 C C . ASP A 1 110 ? 8.334 -25.018 16.468 1.00 42.91 110 ASP A C 1
ATOM 905 O O . ASP A 1 110 ? 7.425 -24.194 16.206 1.00 42.91 110 ASP A O 1
#

Sequence (110 aa):
MERV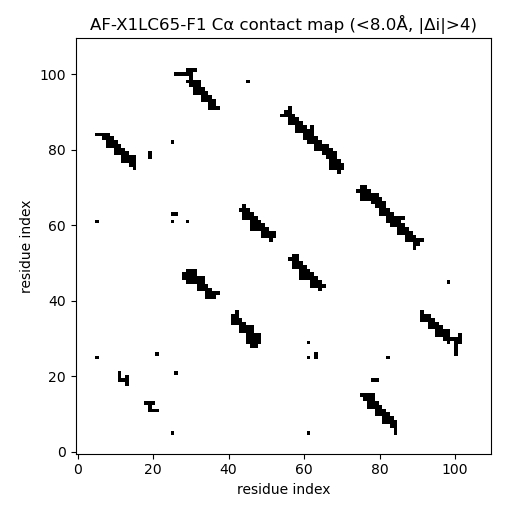NLLEQNQWEAEPGEELKIPEVYISRLKFEIVVFRTKKDFTFRCSEYEWIEGAAWRFANVIIDTSKLNPKGEVELQRVTYHPEIVLVNVPFMSMPAPEEITPGEAED

Secondary structure (DSSP, 8-state):
-----TTS-EEEEE-TTS-----GGGTTT--EEEEE--SS--EEEEESEEEEETTTEEEEEEEEEE--EE-TTS-EEEEEEEEEEEEEEES--EEEEE-TTS--TTSS--

Radius of gyration: 15.49 Å; Cα contacts (8 Å, |Δi|>4): 211; chains: 1; bounding box: 31×41×37 Å

Solvent-accessible surface area (backbone atoms only — not comparable to full-atom values): 6548 Å² total; per-residue (Å²): 133,85,84,81,64,70,84,47,71,46,75,44,69,25,57,68,92,52,82,70,79,70,67,60,83,71,50,74,59,27,35,29,30,38,43,36,62,46,99,88,59,68,49,62,37,34,18,44,48,73,47,83,47,85,84,62,22,38,40,32,33,52,28,40,31,80,65,49,42,60,45,99,87,68,48,66,64,31,47,29,41,38,39,32,38,60,49,75,47,66,80,64,60,66,49,79,44,77,20,93,61,42,80,62,96,76,75,90,76,129